Protein AF-A0A0U2ZUW4-F1 (afdb_monomer_lite)

Structure (mmCIF, N/CA/C/O backbone):
data_AF-A0A0U2ZUW4-F1
#
_entry.id   AF-A0A0U2ZUW4-F1
#
loop_
_atom_site.group_PDB
_atom_site.id
_atom_site.type_symbol
_atom_site.label_atom_id
_atom_site.label_alt_id
_atom_site.label_comp_id
_atom_site.label_asym_id
_atom_site.label_entity_id
_atom_site.label_seq_id
_atom_site.pdbx_PDB_ins_code
_atom_site.Cartn_x
_atom_site.Cartn_y
_atom_site.Cartn_z
_atom_site.occupancy
_atom_site.B_iso_or_equiv
_atom_site.auth_seq_id
_atom_site.auth_comp_id
_atom_site.auth_asym_id
_atom_site.auth_atom_id
_atom_site.pdbx_PDB_model_num
ATOM 1 N N . MET A 1 1 ? 14.276 1.433 6.787 1.00 58.22 1 MET A N 1
ATOM 2 C CA . MET A 1 1 ? 13.247 1.993 7.686 1.00 58.22 1 MET A CA 1
ATOM 3 C C . MET A 1 1 ? 11.871 1.500 7.263 1.00 58.22 1 MET A C 1
ATOM 5 O O . MET A 1 1 ? 11.680 1.325 6.059 1.00 58.22 1 MET A O 1
ATOM 9 N N . PRO A 1 2 ? 10.963 1.220 8.212 1.00 66.31 2 PRO A N 1
ATOM 10 C CA . PRO A 1 2 ? 9.584 0.852 7.901 1.00 66.31 2 PRO A CA 1
ATOM 11 C C . PRO A 1 2 ? 8.858 2.025 7.233 1.00 66.31 2 PRO A C 1
ATOM 13 O O . PRO A 1 2 ? 9.075 3.175 7.610 1.00 66.31 2 PRO A O 1
ATOM 16 N N . SER A 1 3 ? 8.029 1.742 6.229 1.00 78.12 3 SER A N 1
ATOM 17 C CA . SER A 1 3 ? 7.159 2.756 5.625 1.00 78.12 3 SER A CA 1
ATOM 18 C C . SER A 1 3 ? 6.071 3.168 6.620 1.00 78.12 3 SER A C 1
ATOM 20 O O . SER A 1 3 ? 5.463 2.303 7.255 1.00 78.12 3 SER A O 1
ATOM 22 N N . ARG A 1 4 ? 5.796 4.469 6.740 1.00 89.06 4 ARG A N 1
ATOM 23 C CA . ARG A 1 4 ? 4.625 4.987 7.464 1.00 89.06 4 ARG A CA 1
ATOM 24 C C . ARG A 1 4 ? 3.498 5.225 6.467 1.00 89.06 4 ARG A C 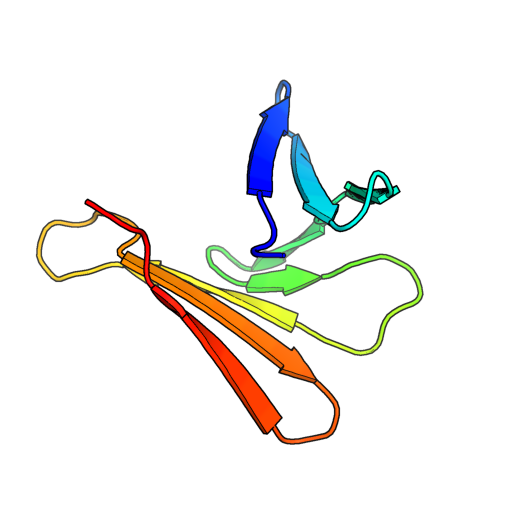1
ATOM 26 O O . ARG A 1 4 ? 3.734 5.872 5.455 1.00 89.06 4 ARG A O 1
ATOM 33 N N . VAL A 1 5 ? 2.291 4.756 6.769 1.00 91.44 5 VAL A N 1
ATOM 34 C CA . VAL A 1 5 ? 1.080 5.074 5.998 1.00 91.44 5 VAL A CA 1
ATOM 35 C C . VAL A 1 5 ? 0.160 5.943 6.840 1.00 91.44 5 VAL A C 1
ATOM 37 O O . VAL A 1 5 ? -0.008 5.679 8.031 1.00 91.44 5 VAL A O 1
ATOM 40 N N . PHE A 1 6 ? -0.417 6.976 6.236 1.00 92.75 6 PHE A N 1
ATOM 41 C CA . PHE A 1 6 ? -1.335 7.900 6.897 1.00 92.75 6 PHE A CA 1
ATOM 42 C C . PHE A 1 6 ? -2.360 8.458 5.911 1.00 92.75 6 PHE A C 1
ATOM 44 O O . PHE A 1 6 ? -2.105 8.530 4.708 1.00 92.75 6 PHE A O 1
ATOM 51 N N . ALA A 1 7 ? -3.521 8.840 6.438 1.00 93.44 7 ALA A N 1
ATOM 52 C CA . ALA A 1 7 ? -4.554 9.544 5.692 1.00 93.44 7 ALA A CA 1
ATOM 53 C C . ALA A 1 7 ? -4.417 11.058 5.898 1.00 93.44 7 ALA A C 1
ATOM 55 O O . ALA A 1 7 ? -4.086 11.512 6.994 1.00 93.44 7 ALA A O 1
ATOM 56 N N . GLU A 1 8 ? -4.686 11.828 4.851 1.00 95.44 8 GLU A N 1
ATOM 57 C CA . GLU A 1 8 ? -4.785 13.286 4.880 1.00 95.44 8 GLU A CA 1
ATOM 58 C C . GLU A 1 8 ? -6.004 13.681 4.034 1.00 95.44 8 GLU A C 1
ATOM 60 O O . GLU A 1 8 ? -5.994 13.564 2.805 1.00 95.44 8 GLU A O 1
ATOM 65 N N . GLY A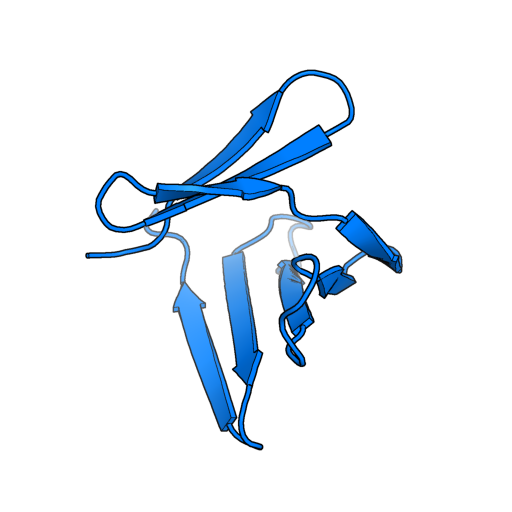 1 9 ? -7.092 14.071 4.705 1.00 94.50 9 GLY A N 1
ATOM 66 C CA . GLY A 1 9 ? -8.408 14.189 4.073 1.00 94.50 9 GLY A CA 1
ATOM 67 C C . GLY A 1 9 ? -8.884 12.839 3.529 1.00 94.50 9 GLY A C 1
ATOM 68 O O . GLY A 1 9 ? -8.862 11.835 4.238 1.00 94.50 9 GLY A O 1
ATOM 69 N N . GLU A 1 10 ? -9.277 12.814 2.258 1.00 92.00 10 GLU A N 1
ATOM 70 C CA . GLU A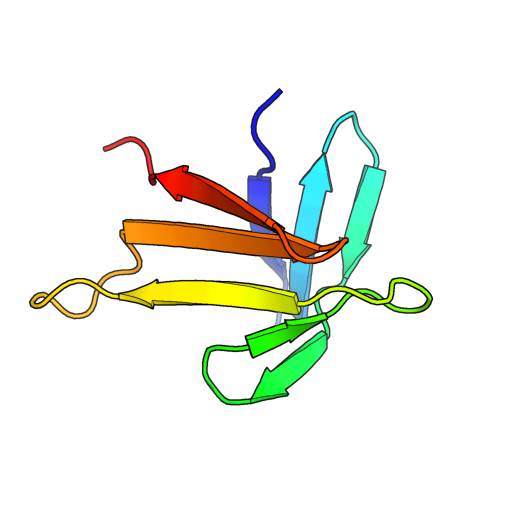 1 10 ? -9.742 11.608 1.552 1.00 92.00 10 GLU A CA 1
ATOM 71 C C . GLU A 1 10 ? -8.599 10.798 0.916 1.00 92.00 10 GLU A C 1
ATOM 73 O O . GLU A 1 10 ? -8.823 9.745 0.323 1.00 92.00 10 GLU A O 1
ATOM 78 N N . ASN A 1 11 ? -7.359 11.282 1.022 1.00 94.38 11 ASN A N 1
ATOM 79 C CA . ASN A 1 11 ? -6.211 10.697 0.345 1.00 94.38 11 ASN A CA 1
ATOM 80 C C . ASN A 1 11 ? -5.331 9.905 1.311 1.00 94.38 11 ASN A C 1
ATOM 82 O O . ASN A 1 11 ? -5.095 10.309 2.450 1.00 94.38 11 ASN A O 1
ATOM 86 N N . LEU A 1 12 ? -4.771 8.802 0.818 1.00 95.56 12 LEU A N 1
ATOM 87 C CA . LEU A 1 12 ? -3.776 8.009 1.532 1.00 95.56 12 LEU A CA 1
ATOM 88 C C . LEU A 1 12 ? -2.371 8.324 1.028 1.00 95.56 12 LEU A C 1
ATOM 90 O O . LEU A 1 12 ? -2.146 8.525 -0.165 1.00 95.56 12 LEU A O 1
ATOM 94 N N . PHE A 1 13 ? -1.409 8.325 1.943 1.00 95.19 13 PHE A N 1
ATOM 95 C CA . PHE A 1 13 ? -0.004 8.575 1.652 1.00 95.19 13 PHE A CA 1
ATOM 96 C C . PHE A 1 13 ? 0.882 7.538 2.327 1.00 95.19 13 PHE A C 1
ATOM 98 O O . PHE A 1 13 ? 0.586 7.051 3.418 1.00 95.19 13 PHE A O 1
ATOM 105 N N . THR A 1 14 ? 2.005 7.235 1.681 1.00 92.75 14 THR A N 1
ATOM 106 C CA . THR A 1 14 ? 3.118 6.501 2.276 1.00 92.75 14 THR A CA 1
ATOM 107 C C . THR A 1 14 ? 4.339 7.403 2.354 1.00 92.75 14 THR A C 1
ATOM 109 O O . THR A 1 14 ? 4.637 8.148 1.422 1.00 92.75 14 THR A O 1
ATOM 112 N N . GLU A 1 15 ? 5.081 7.304 3.449 1.00 92.12 15 GLU A N 1
ATOM 113 C CA . GLU A 1 15 ? 6.350 7.990 3.641 1.00 92.12 15 GLU A CA 1
ATOM 114 C C . GLU A 1 15 ? 7.439 6.976 3.969 1.00 92.12 15 GLU A C 1
ATOM 116 O O . GLU A 1 15 ? 7.313 6.162 4.891 1.00 92.12 15 GLU A O 1
ATOM 121 N N . ARG A 1 16 ? 8.514 7.006 3.183 1.00 86.94 16 ARG A N 1
ATOM 122 C CA . ARG A 1 16 ? 9.685 6.154 3.380 1.00 86.94 16 ARG A CA 1
ATOM 123 C C . ARG A 1 16 ? 10.936 6.943 3.033 1.00 86.94 16 ARG A C 1
ATOM 125 O O . ARG A 1 16 ? 11.025 7.516 1.953 1.00 86.94 16 ARG A O 1
ATOM 132 N N . ASN A 1 17 ? 11.912 6.943 3.941 1.00 88.56 17 ASN A N 1
ATOM 133 C CA . ASN A 1 17 ? 13.177 7.669 3.780 1.00 88.56 17 ASN A CA 1
ATOM 134 C C . ASN A 1 17 ? 12.971 9.162 3.423 1.00 88.56 17 ASN A C 1
ATOM 136 O O . ASN A 1 17 ? 13.656 9.685 2.551 1.00 88.56 17 ASN A O 1
ATOM 140 N N . GLY A 1 18 ? 11.978 9.825 4.030 1.00 89.50 18 GLY A N 1
ATOM 141 C CA . GLY A 1 18 ? 11.643 11.231 3.756 1.00 89.50 18 GLY A CA 1
ATOM 142 C C . GLY A 1 18 ? 10.914 11.491 2.431 1.00 89.50 18 GLY A C 1
ATOM 143 O O . GLY A 1 18 ? 10.508 12.621 2.175 1.00 89.50 18 GLY A O 1
ATOM 144 N N . LYS A 1 19 ? 10.697 10.469 1.590 1.00 90.88 19 LYS A N 1
ATOM 145 C CA . LYS A 1 19 ? 9.886 10.587 0.373 1.00 90.88 19 LYS A CA 1
ATOM 146 C C . LYS A 1 19 ? 8.430 10.266 0.690 1.00 90.88 19 LYS A C 1
ATOM 148 O O . LYS A 1 19 ? 8.132 9.152 1.125 1.00 90.88 19 LYS A O 1
ATOM 153 N N . ARG A 1 20 ? 7.540 11.226 0.434 1.00 93.56 20 ARG A N 1
ATOM 154 C CA . ARG A 1 20 ? 6.081 11.068 0.506 1.00 93.56 20 ARG A CA 1
ATOM 155 C C . ARG A 1 20 ? 5.524 10.760 -0.883 1.00 93.56 20 ARG A C 1
ATOM 157 O O . ARG A 1 20 ? 5.824 11.466 -1.841 1.00 93.56 20 ARG A O 1
ATOM 164 N N . GLU A 1 21 ? 4.696 9.727 -0.982 1.00 94.88 21 GLU A N 1
ATOM 165 C CA . GLU A 1 21 ? 4.002 9.326 -2.210 1.00 94.88 21 GLU A CA 1
ATOM 166 C C . GLU A 1 21 ? 2.516 9.105 -1.906 1.00 94.88 21 GLU A C 1
ATOM 168 O O . GLU A 1 21 ? 2.172 8.547 -0.863 1.00 94.88 21 GLU A O 1
ATOM 173 N N . GLN A 1 22 ? 1.630 9.544 -2.803 1.00 96.62 22 GLN A N 1
ATOM 174 C CA . GLN A 1 22 ? 0.198 9.267 -2.687 1.00 96.62 22 GLN A CA 1
ATOM 175 C C . GLN A 1 22 ? -0.102 7.818 -3.087 1.00 96.62 22 GLN A C 1
ATOM 177 O O . GLN A 1 22 ? 0.475 7.290 -4.042 1.00 96.62 22 GLN A O 1
ATOM 182 N N . LEU A 1 23 ? -1.026 7.205 -2.355 1.00 96.56 23 LEU A N 1
ATOM 183 C CA . LEU A 1 23 ? -1.618 5.910 -2.642 1.00 96.56 23 LEU A CA 1
ATOM 184 C C . LEU A 1 23 ? -2.988 6.128 -3.281 1.00 96.56 23 LEU A C 1
ATOM 186 O O . LEU A 1 23 ? -3.891 6.685 -2.660 1.00 96.56 23 LEU A O 1
ATOM 190 N N . PHE A 1 24 ? -3.126 5.698 -4.528 1.00 96.88 24 PHE A N 1
ATOM 191 C CA . PHE A 1 24 ? -4.374 5.770 -5.276 1.00 96.88 24 PHE A CA 1
ATOM 192 C C . PHE A 1 24 ? -5.135 4.454 -5.125 1.00 96.88 24 PHE A C 1
ATOM 194 O O . PHE A 1 24 ? -4.504 3.400 -5.230 1.00 96.88 24 PHE A O 1
ATOM 201 N N . PRO A 1 25 ? -6.452 4.486 -4.876 1.00 96.38 25 PRO A N 1
ATOM 202 C CA . PRO A 1 25 ? -7.245 3.271 -4.789 1.00 96.38 25 PRO A CA 1
ATOM 203 C C . PRO A 1 25 ? -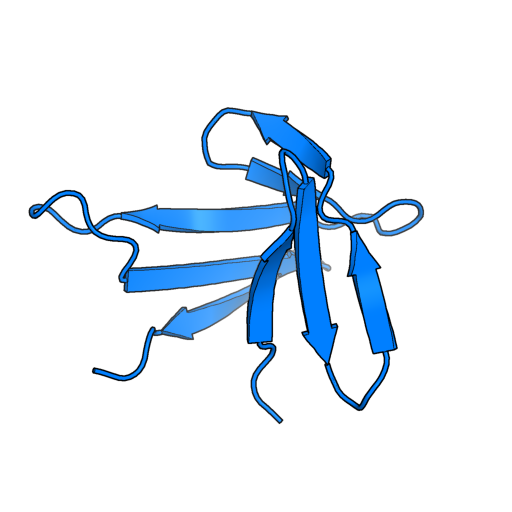7.379 2.621 -6.173 1.00 96.38 25 PRO A C 1
ATOM 205 O O . PRO A 1 25 ? -7.688 3.287 -7.159 1.00 96.38 25 PRO A O 1
ATOM 208 N N . GLU A 1 26 ? -7.147 1.314 -6.232 1.00 95.88 26 GLU A N 1
ATOM 209 C CA . GLU A 1 26 ? -7.506 0.440 -7.360 1.00 95.88 26 GLU A CA 1
ATOM 210 C C . GLU A 1 26 ? -8.778 -0.359 -7.017 1.00 95.88 26 GLU A C 1
ATOM 212 O O . GLU A 1 26 ? -9.641 -0.568 -7.865 1.00 95.88 26 GLU A O 1
ATOM 217 N N . SER A 1 27 ? -8.918 -0.767 -5.750 1.00 92.94 27 SER A N 1
ATOM 218 C CA . SER A 1 27 ? -10.096 -1.424 -5.169 1.00 92.94 27 SER A CA 1
ATOM 219 C C . SER A 1 27 ? -10.155 -1.141 -3.658 1.00 92.94 27 SER A C 1
ATOM 221 O O . SER A 1 27 ? -9.332 -0.384 -3.148 1.00 92.94 27 SER A O 1
ATOM 223 N N . ILE A 1 28 ? -11.099 -1.748 -2.932 1.00 88.12 28 ILE A N 1
ATOM 224 C CA . ILE A 1 28 ? -11.352 -1.479 -1.504 1.00 88.12 28 ILE A CA 1
ATOM 225 C C . ILE A 1 28 ? -10.097 -1.610 -0.623 1.00 88.12 28 ILE A C 1
ATOM 227 O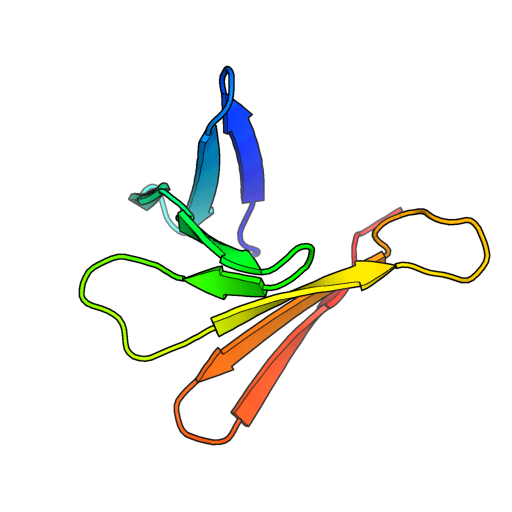 O . ILE A 1 28 ? -9.825 -0.729 0.186 1.00 88.12 28 ILE A O 1
ATOM 231 N N . ASP A 1 29 ? -9.289 -2.649 -0.858 1.00 90.44 29 ASP A N 1
ATOM 232 C CA . ASP A 1 29 ? -8.080 -2.947 -0.079 1.00 90.44 29 ASP A CA 1
ATOM 233 C C . ASP A 1 29 ? -6.793 -2.884 -0.919 1.00 90.44 29 ASP A C 1
ATOM 235 O O . ASP A 1 29 ? -5.725 -3.273 -0.443 1.00 90.44 29 ASP A O 1
ATOM 239 N N . ILE A 1 30 ? -6.880 -2.421 -2.173 1.00 94.25 30 ILE A N 1
ATOM 240 C CA . ILE A 1 30 ? -5.774 -2.428 -3.141 1.00 94.25 30 ILE A CA 1
ATOM 241 C C . ILE A 1 30 ? -5.476 -1.004 -3.584 1.00 94.25 30 ILE A C 1
ATOM 243 O O . ILE A 1 30 ? -6.350 -0.299 -4.085 1.00 94.25 30 ILE A O 1
ATOM 247 N N . PHE A 1 31 ? -4.214 -0.613 -3.455 1.00 96.25 31 PHE A N 1
ATOM 248 C CA . PHE A 1 31 ? -3.720 0.716 -3.774 1.00 96.25 31 PHE A CA 1
ATOM 249 C C . PHE A 1 31 ? -2.482 0.647 -4.663 1.00 96.25 31 PHE A C 1
ATOM 251 O O . PHE A 1 31 ? -1.769 -0.355 -4.684 1.00 96.25 31 PHE A O 1
ATOM 258 N N . PHE A 1 32 ? -2.171 1.736 -5.357 1.00 95.38 32 PHE A N 1
ATOM 259 C CA . PHE A 1 32 ? -0.964 1.851 -6.172 1.00 95.38 32 PHE A CA 1
ATOM 260 C C . PHE A 1 32 ? -0.327 3.237 -6.058 1.00 95.38 32 PHE A C 1
ATOM 262 O O . PHE A 1 32 ? -0.938 4.203 -5.598 1.00 95.38 32 PHE A O 1
ATOM 269 N N . ARG A 1 33 ? 0.931 3.337 -6.494 1.00 94.50 33 ARG A N 1
ATOM 270 C CA . ARG A 1 33 ? 1.654 4.607 -6.647 1.00 94.50 33 ARG A CA 1
ATOM 271 C C . ARG A 1 33 ? 1.732 4.945 -8.131 1.00 94.50 33 ARG A C 1
ATOM 273 O O . ARG A 1 33 ? 2.019 4.070 -8.945 1.00 94.50 33 ARG A O 1
ATOM 280 N N . LYS A 1 34 ? 1.510 6.211 -8.497 1.00 94.44 34 LYS A N 1
ATOM 281 C CA . LYS A 1 34 ? 1.663 6.656 -9.894 1.00 94.44 34 LYS A CA 1
ATOM 282 C C . LYS A 1 34 ? 3.075 6.355 -10.407 1.00 94.44 34 LYS A C 1
ATOM 284 O O . LYS A 1 34 ? 4.052 6.665 -9.732 1.00 94.44 34 LYS A O 1
ATOM 289 N N . GLY A 1 35 ? 3.163 5.772 -11.603 1.00 91.81 35 GLY A N 1
ATOM 290 C CA . GLY A 1 35 ? 4.434 5.434 -12.253 1.00 91.81 35 GLY A CA 1
ATOM 291 C C . GLY A 1 35 ? 5.164 4.220 -11.665 1.00 91.81 35 GLY A C 1
ATOM 292 O O . GLY A 1 35 ? 6.306 3.979 -12.040 1.00 91.81 35 GLY A O 1
ATOM 293 N N . VAL A 1 36 ? 4.537 3.463 -10.756 1.00 90.25 36 VAL A N 1
ATOM 294 C CA . VAL A 1 36 ? 5.106 2.239 -10.175 1.00 90.25 36 VAL A CA 1
ATOM 295 C C . VAL A 1 36 ? 4.215 1.054 -10.523 1.00 90.25 36 VAL A C 1
ATOM 297 O O . VAL A 1 36 ? 3.037 1.031 -10.173 1.00 90.25 36 VAL A O 1
ATOM 300 N N . GLU A 1 37 ? 4.791 0.040 -11.162 1.00 89.31 37 GLU A N 1
ATOM 301 C CA . GLU A 1 37 ? 4.109 -1.222 -11.446 1.00 89.31 37 GLU A CA 1
ATOM 302 C C . GLU A 1 37 ? 4.132 -2.128 -10.203 1.00 89.31 37 GLU A C 1
ATOM 304 O O . GLU A 1 37 ? 4.916 -3.065 -10.075 1.00 89.31 37 GLU A O 1
ATOM 309 N N . GLY A 1 38 ? 3.302 -1.786 -9.220 1.00 92.50 38 GLY A N 1
ATOM 310 C CA . GLY A 1 38 ? 3.204 -2.513 -7.958 1.00 92.50 38 GLY A CA 1
ATOM 311 C C . GLY A 1 38 ? 1.940 -2.149 -7.194 1.00 92.50 38 GLY A C 1
ATOM 312 O O . GLY A 1 38 ? 1.410 -1.046 -7.344 1.00 92.50 38 GLY A O 1
ATOM 313 N N . ARG A 1 39 ? 1.444 -3.095 -6.390 1.00 95.25 39 ARG A N 1
ATOM 314 C CA . ARG A 1 39 ? 0.228 -2.923 -5.586 1.00 95.25 39 ARG A CA 1
ATOM 315 C C . ARG A 1 39 ? 0.567 -2.959 -4.109 1.00 95.25 39 ARG A C 1
ATOM 317 O O . ARG A 1 39 ? 1.414 -3.725 -3.662 1.00 95.25 39 ARG A O 1
ATOM 324 N N . ILE A 1 40 ? -0.131 -2.132 -3.354 1.00 94.75 40 ILE A N 1
ATOM 325 C CA . ILE A 1 40 ? -0.101 -2.089 -1.903 1.00 94.75 40 ILE A CA 1
ATOM 326 C C . ILE A 1 40 ? -1.445 -2.617 -1.427 1.00 94.75 40 ILE A C 1
ATOM 328 O O . ILE A 1 40 ? -2.478 -2.044 -1.762 1.00 94.75 40 ILE A O 1
ATOM 332 N N . LEU A 1 41 ? -1.426 -3.712 -0.672 1.00 95.06 41 LEU A N 1
ATOM 333 C CA . LEU A 1 41 ? -2.626 -4.324 -0.119 1.00 95.06 41 LEU A CA 1
ATOM 334 C C . LEU A 1 41 ? -2.653 -4.145 1.396 1.00 95.06 41 LEU A C 1
ATOM 336 O O . LEU A 1 41 ? -1.643 -4.375 2.070 1.00 95.06 41 LEU A O 1
ATOM 340 N N . PHE A 1 42 ? -3.813 -3.785 1.939 1.00 93.31 42 PHE A N 1
ATOM 341 C CA . PHE A 1 42 ? -4.037 -3.783 3.382 1.00 93.31 42 PHE A CA 1
ATOM 342 C C . PHE A 1 42 ? -4.736 -5.071 3.790 1.00 93.31 42 PHE A C 1
ATOM 344 O O . PHE A 1 42 ? -5.836 -5.367 3.340 1.00 93.31 42 PHE A O 1
ATOM 351 N N . ARG A 1 43 ? -4.097 -5.853 4.663 1.00 91.94 43 ARG A N 1
ATOM 352 C CA . ARG A 1 43 ? -4.712 -7.061 5.213 1.00 91.94 43 ARG A CA 1
ATOM 353 C C . ARG A 1 43 ? -5.378 -6.746 6.543 1.00 91.94 43 ARG A C 1
ATOM 355 O O . ARG A 1 43 ? -4.718 -6.283 7.480 1.00 91.94 43 ARG A O 1
ATOM 362 N N . THR A 1 44 ? -6.659 -7.067 6.633 1.00 91.94 44 THR A N 1
ATOM 363 C CA . THR A 1 44 ? -7.459 -7.004 7.856 1.00 91.94 44 THR A CA 1
ATOM 364 C C . THR A 1 44 ? -7.399 -8.333 8.621 1.00 91.94 44 THR A C 1
ATOM 366 O O . THR A 1 44 ? -7.307 -9.410 8.031 1.00 91.94 44 THR A O 1
ATOM 369 N N . SER A 1 45 ? -7.364 -8.278 9.954 1.00 89.50 45 SER A N 1
ATOM 370 C CA . SER A 1 45 ? -7.590 -9.447 10.817 1.00 89.50 45 SER A CA 1
ATOM 371 C C . SER A 1 45 ? -9.081 -9.731 10.997 1.00 89.50 45 SER A C 1
ATOM 373 O O . SER A 1 45 ? -9.933 -8.934 10.616 1.00 89.50 45 SER A O 1
ATOM 375 N N . ALA A 1 46 ? -9.391 -10.861 11.641 1.00 91.06 46 ALA A N 1
ATOM 376 C CA . ALA A 1 46 ? -10.754 -11.252 12.006 1.00 91.06 46 ALA A CA 1
ATOM 377 C C . ALA A 1 46 ? -11.496 -10.217 12.880 1.00 91.06 46 ALA A C 1
ATOM 379 O O . ALA A 1 46 ? -12.719 -10.219 12.916 1.00 91.06 46 ALA A O 1
ATOM 380 N N . ASP A 1 47 ? -10.776 -9.321 13.561 1.00 91.81 47 ASP A N 1
ATOM 381 C CA . ASP A 1 47 ? -11.337 -8.205 14.337 1.00 91.81 47 ASP A CA 1
ATOM 382 C C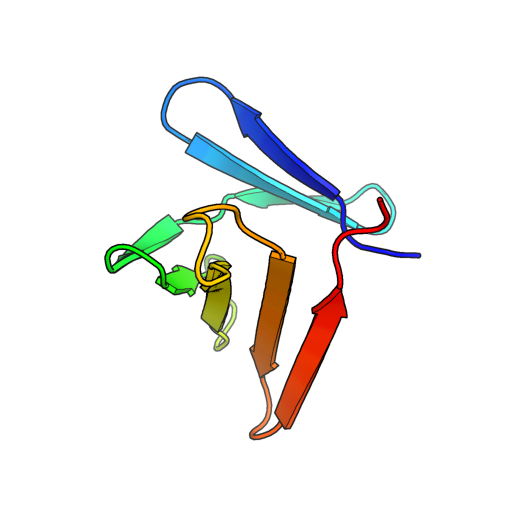 . ASP A 1 47 ? -11.648 -6.955 13.486 1.00 91.81 47 ASP A C 1
ATOM 384 O O . ASP A 1 47 ? -11.984 -5.902 14.028 1.00 91.81 47 ASP A O 1
ATOM 388 N N . GLY A 1 48 ? -11.487 -7.043 12.162 1.00 89.31 48 GLY A N 1
ATOM 389 C CA . GLY A 1 48 ? -11.710 -5.949 11.219 1.00 89.31 48 GLY A CA 1
ATOM 390 C C . GLY A 1 48 ? -10.594 -4.902 11.182 1.00 89.31 48 GLY A C 1
ATOM 391 O O . GLY A 1 48 ? -10.704 -3.922 10.446 1.00 89.31 48 GLY A O 1
ATOM 392 N N . LYS A 1 49 ? -9.503 -5.069 11.941 1.00 90.69 49 LYS A N 1
ATOM 393 C CA . LYS A 1 49 ? -8.398 -4.100 11.963 1.00 90.69 49 LYS A CA 1
ATOM 394 C C . LYS A 1 49 ? -7.322 -4.461 10.952 1.00 90.69 49 LYS A C 1
ATOM 396 O O . LYS A 1 49 ? -6.950 -5.618 10.798 1.00 90.69 49 LYS A O 1
ATOM 401 N N . VAL A 1 50 ? -6.738 -3.452 10.311 1.00 90.19 50 VAL A N 1
ATOM 402 C CA . VAL A 1 50 ? -5.542 -3.646 9.480 1.00 90.19 50 VAL A CA 1
ATOM 403 C C . VAL A 1 50 ? -4.374 -4.103 10.357 1.00 90.19 50 VAL A C 1
ATOM 405 O O . VAL A 1 50 ? -3.953 -3.377 11.268 1.00 90.19 50 VAL A O 1
ATOM 408 N N . ASN A 1 51 ? -3.833 -5.285 10.054 1.00 92.69 51 ASN A N 1
ATOM 409 C CA . ASN A 1 51 ? -2.717 -5.900 10.777 1.00 92.69 51 ASN A CA 1
ATOM 410 C C . ASN A 1 51 ? -1.428 -6.003 9.951 1.00 92.69 51 ASN A C 1
ATOM 412 O O . ASN A 1 51 ? -0.355 -6.248 10.510 1.00 92.69 51 ASN A O 1
ATOM 416 N N . ALA A 1 52 ? -1.513 -5.813 8.634 1.00 91.94 52 ALA A N 1
ATOM 417 C CA . ALA A 1 52 ? -0.357 -5.823 7.757 1.00 91.94 52 ALA A CA 1
ATOM 418 C C . ALA A 1 52 ? -0.582 -4.995 6.490 1.00 91.94 52 ALA A C 1
ATOM 420 O O . ALA A 1 52 ? -1.705 -4.853 6.008 1.00 91.94 52 ALA A O 1
ATOM 421 N N . LEU A 1 53 ? 0.528 -4.512 5.945 1.00 92.56 53 LEU A N 1
ATOM 422 C CA . LEU A 1 53 ? 0.647 -3.966 4.602 1.00 92.56 53 LEU A CA 1
ATOM 423 C C . LEU A 1 53 ? 1.474 -4.939 3.762 1.00 92.56 53 LEU A C 1
ATOM 425 O O . LEU A 1 53 ? 2.529 -5.393 4.206 1.00 92.56 53 LEU A O 1
ATOM 429 N N . ILE A 1 54 ? 1.010 -5.244 2.555 1.00 93.69 54 ILE A N 1
ATOM 430 C CA . ILE A 1 54 ? 1.704 -6.098 1.590 1.00 93.69 54 ILE A CA 1
ATOM 431 C C . ILE A 1 54 ? 2.094 -5.228 0.393 1.00 93.69 54 ILE A C 1
ATOM 433 O O . ILE A 1 54 ? 1.223 -4.699 -0.289 1.00 93.69 54 ILE A O 1
ATOM 437 N N . ASP A 1 55 ? 3.394 -5.051 0.158 1.00 92.38 55 ASP A N 1
ATOM 438 C CA . ASP A 1 55 ? 3.945 -4.387 -1.033 1.00 92.38 55 ASP A CA 1
ATOM 439 C C . ASP A 1 55 ? 4.270 -5.469 -2.068 1.00 92.38 55 ASP A C 1
ATOM 441 O O . ASP A 1 55 ? 5.303 -6.136 -1.967 1.00 92.38 55 ASP A O 1
ATOM 445 N N . ARG A 1 56 ? 3.346 -5.671 -3.014 1.00 93.19 56 ARG A N 1
ATOM 446 C CA . ARG A 1 56 ? 3.461 -6.624 -4.119 1.00 93.19 56 ARG A CA 1
ATOM 447 C C . ARG A 1 56 ? 4.171 -5.966 -5.292 1.00 93.19 56 ARG A C 1
ATOM 449 O O . ARG A 1 56 ? 3.614 -5.078 -5.947 1.00 93.19 56 ARG A O 1
ATOM 456 N N . ARG A 1 57 ? 5.392 -6.414 -5.573 1.00 88.88 57 ARG A N 1
ATOM 457 C CA . ARG A 1 57 ? 6.270 -5.863 -6.615 1.00 88.88 57 ARG A CA 1
ATOM 458 C C . ARG A 1 57 ? 7.196 -6.941 -7.157 1.00 88.88 57 ARG A C 1
ATOM 460 O O . ARG A 1 57 ? 7.601 -7.810 -6.401 1.00 88.88 57 ARG A O 1
ATOM 467 N N . ASN A 1 58 ? 7.587 -6.857 -8.428 1.00 86.81 58 ASN A N 1
ATOM 468 C CA . ASN A 1 58 ? 8.585 -7.759 -9.025 1.00 86.81 58 ASN A CA 1
ATOM 469 C C . ASN A 1 58 ? 8.299 -9.261 -8.784 1.00 86.81 58 ASN A C 1
ATOM 471 O O . ASN A 1 58 ? 9.226 -10.029 -8.555 1.00 86.81 58 ASN A O 1
ATOM 475 N N . ASN A 1 59 ? 7.024 -9.674 -8.806 1.00 86.31 59 ASN A N 1
ATOM 476 C CA . ASN A 1 59 ? 6.562 -11.031 -8.461 1.00 86.31 59 ASN A CA 1
ATOM 477 C C . ASN A 1 59 ? 6.817 -11.484 -7.005 1.00 86.31 59 ASN A C 1
ATOM 479 O O . ASN A 1 59 ? 6.693 -12.669 -6.706 1.00 86.31 59 ASN A O 1
ATOM 483 N N . GLU A 1 60 ? 7.109 -10.560 -6.089 1.00 90.81 60 GLU A N 1
ATOM 484 C CA . GLU A 1 60 ? 7.315 -10.819 -4.662 1.00 90.81 60 GLU A CA 1
ATOM 485 C C . GLU A 1 60 ? 6.350 -10.012 -3.784 1.00 90.81 60 GLU A C 1
ATOM 487 O O . GLU A 1 60 ? 5.955 -8.892 -4.119 1.00 90.81 60 GLU A O 1
ATOM 492 N N . ASP A 1 61 ? 6.036 -10.563 -2.608 1.00 94.12 61 ASP A N 1
ATOM 493 C CA . ASP A 1 61 ? 5.257 -9.895 -1.565 1.00 94.12 61 ASP A CA 1
ATOM 494 C C . ASP A 1 61 ? 6.168 -9.514 -0.390 1.00 94.12 61 ASP A C 1
ATOM 496 O O . ASP A 1 61 ? 6.660 -10.369 0.350 1.00 94.12 61 ASP A O 1
ATOM 500 N N . VAL A 1 62 ? 6.356 -8.210 -0.166 1.00 91.00 62 VAL A N 1
ATOM 501 C CA . VAL A 1 62 ? 7.041 -7.702 1.030 1.00 91.00 62 VAL A CA 1
ATOM 502 C C . VAL A 1 62 ? 6.006 -7.335 2.086 1.00 91.00 62 VAL A C 1
ATOM 504 O O . VAL A 1 62 ? 5.248 -6.377 1.930 1.00 91.00 62 VAL A O 1
ATOM 507 N N . ILE A 1 63 ? 5.988 -8.087 3.186 1.00 91.94 63 ILE A N 1
ATOM 508 C CA . ILE A 1 63 ? 4.970 -7.960 4.232 1.00 91.94 63 ILE A CA 1
ATOM 509 C C . ILE A 1 63 ? 5.497 -7.144 5.413 1.00 91.94 63 ILE A C 1
ATOM 511 O O . ILE A 1 63 ? 6.474 -7.511 6.066 1.00 91.94 63 ILE A O 1
ATOM 515 N N . TRP A 1 64 ? 4.774 -6.084 5.755 1.00 89.69 64 TRP A N 1
ATOM 516 C CA . TRP A 1 64 ? 5.013 -5.247 6.925 1.00 89.69 64 TRP A CA 1
ATOM 517 C C . TRP A 1 64 ? 3.875 -5.445 7.916 1.00 89.69 64 TRP A C 1
ATOM 519 O O . TRP A 1 64 ? 2.749 -5.018 7.671 1.00 89.69 64 TRP A O 1
ATOM 529 N N . LYS A 1 65 ? 4.147 -6.094 9.049 1.00 89.50 65 LYS A N 1
ATOM 530 C CA . LYS A 1 65 ? 3.153 -6.223 10.120 1.00 89.50 65 LYS A CA 1
ATOM 531 C C . LYS A 1 65 ? 3.058 -4.914 10.893 1.00 89.50 65 LYS A C 1
ATOM 533 O O . LYS A 1 65 ? 4.077 -4.290 11.196 1.00 89.50 65 LYS A O 1
ATOM 538 N N . ARG A 1 66 ? 1.836 -4.522 11.241 1.00 83.56 66 ARG A N 1
ATOM 539 C CA . ARG A 1 66 ? 1.604 -3.412 12.159 1.00 83.56 66 ARG A CA 1
ATOM 540 C C . ARG A 1 66 ? 2.242 -3.779 13.501 1.00 83.56 66 ARG A C 1
ATOM 542 O O . ARG A 1 66 ? 1.952 -4.843 14.042 1.00 83.56 66 ARG A O 1
ATOM 549 N N . LYS A 1 67 ? 3.147 -2.938 14.008 1.00 74.44 67 LYS A N 1
ATOM 550 C CA . LYS A 1 67 ? 3.620 -3.074 15.391 1.00 74.44 67 LYS A CA 1
ATOM 551 C C . LYS A 1 67 ? 2.473 -2.659 16.317 1.00 74.44 67 LYS A C 1
ATOM 553 O O . LYS A 1 67 ? 1.850 -1.631 16.051 1.00 74.44 67 LYS A O 1
ATOM 558 N N . SER A 1 68 ? 2.170 -3.503 17.305 1.00 61.22 68 SER A N 1
ATOM 559 C CA . SER A 1 68 ? 1.199 -3.217 18.368 1.00 61.22 68 SER A CA 1
ATOM 560 C C . SER A 1 68 ? 1.679 -2.081 19.251 1.00 61.22 68 SER A C 1
ATOM 562 O O . SER A 1 68 ? 2.899 -2.091 19.540 1.00 61.22 68 SER A O 1
#

pLDDT: mean 90.41, std 7.26, range [58.22, 96.88]

Foldseek 3Di:
DDWDWDDDPPWIWIDDPNDIFTWDDPDPQWTDTPPAPWIWGFDADPVRDGQWIWIGHPNDTDIDGDDD

Sequence (68 aa):
MPSRVFAEGENLFTERNGKREQLFPESIDIFFRKGVEGRILFRTSADGKVNALIDRRNNEDVIWKRKS

Secondary structure (DSSP, 8-state):
-PPEEEEETTEEEEEETTEEEEEEEEETTEEE-TT--EEEEEEEPTTS-EEEEEEEETTEEEEEEPP-

Radius of gyration: 11.76 Å; chains: 1; bounding box: 25×25×31 Å